Protein AF-A0A0F5JK93-F1 (afdb_monomer_lite)

Radius of gyration: 13.12 Å; chains: 1; bounding box: 21×19×35 Å

Structure (mmCIF, N/CA/C/O backbone):
data_AF-A0A0F5JK93-F1
#
_entry.id   AF-A0A0F5JK93-F1
#
loop_
_atom_site.group_PDB
_atom_site.id
_atom_site.type_symbol
_atom_site.label_atom_id
_atom_site.label_alt_id
_atom_site.label_comp_id
_atom_site.label_asym_id
_atom_site.label_entity_id
_atom_site.label_seq_id
_atom_site.pdbx_PDB_ins_code
_atom_site.Cartn_x
_atom_site.Cartn_y
_atom_site.Cartn_z
_atom_site.occupancy
_atom_site.B_iso_or_equiv
_atom_site.auth_seq_id
_atom_site.auth_comp_id
_atom_site.auth_asym_id
_atom_site.auth_atom_id
_atom_site.pdbx_PDB_model_num
ATOM 1 N N . MET A 1 1 ? 4.821 -7.401 -22.315 1.00 62.12 1 MET A N 1
ATOM 2 C CA . MET A 1 1 ? 4.342 -6.406 -21.328 1.00 62.12 1 MET A CA 1
ATOM 3 C C . MET A 1 1 ? 5.547 -5.601 -20.875 1.00 62.12 1 MET A C 1
ATOM 5 O O . MET A 1 1 ? 6.517 -6.211 -20.445 1.00 62.12 1 MET A O 1
ATOM 9 N N . THR A 1 2 ? 5.555 -4.285 -21.088 1.00 90.56 2 THR A N 1
ATOM 10 C CA . THR A 1 2 ? 6.705 -3.423 -20.755 1.00 90.56 2 THR A CA 1
ATOM 11 C C . THR A 1 2 ? 6.752 -3.142 -19.248 1.00 90.56 2 THR A C 1
ATOM 13 O O . THR A 1 2 ? 5.753 -3.320 -18.550 1.00 90.56 2 THR A O 1
ATOM 16 N N . GLY A 1 3 ? 7.900 -2.690 -18.727 1.00 89.00 3 GLY A N 1
ATOM 17 C CA . GLY A 1 3 ? 8.041 -2.329 -17.306 1.00 89.00 3 GLY A CA 1
ATOM 18 C C . GLY A 1 3 ? 7.046 -1.255 -16.845 1.00 89.00 3 GLY A C 1
ATOM 19 O O . GLY A 1 3 ? 6.575 -1.293 -15.713 1.00 89.00 3 GLY A O 1
ATOM 20 N N . LEU A 1 4 ? 6.637 -0.364 -17.754 1.00 93.00 4 LEU A N 1
ATOM 21 C CA . LEU A 1 4 ? 5.601 0.638 -17.503 1.00 93.00 4 LEU A CA 1
ATOM 22 C C . LEU A 1 4 ? 4.234 -0.002 -17.211 1.00 93.00 4 LEU A C 1
ATOM 24 O O . LEU A 1 4 ? 3.543 0.419 -16.289 1.00 93.00 4 LEU A O 1
ATOM 28 N N . THR A 1 5 ? 3.855 -1.054 -17.945 1.00 93.75 5 THR A N 1
ATOM 29 C CA . THR A 1 5 ? 2.604 -1.788 -17.692 1.00 93.75 5 THR A CA 1
ATOM 30 C C . THR A 1 5 ? 2.595 -2.387 -16.288 1.00 93.75 5 THR A C 1
ATOM 32 O O . THR A 1 5 ? 1.606 -2.258 -15.574 1.00 93.75 5 THR A O 1
ATOM 35 N N . TRP A 1 6 ? 3.707 -2.990 -15.861 1.00 93.69 6 TRP A N 1
ATOM 36 C CA . TRP A 1 6 ? 3.831 -3.554 -14.515 1.00 93.69 6 TRP A CA 1
ATOM 37 C C . TRP A 1 6 ? 3.771 -2.491 -13.421 1.00 93.69 6 TRP A C 1
ATOM 39 O O . TRP A 1 6 ? 3.125 -2.715 -12.401 1.00 93.69 6 TRP A O 1
ATOM 49 N N . PHE A 1 7 ? 4.373 -1.323 -13.650 1.00 94.69 7 PHE A N 1
ATOM 50 C CA . PHE A 1 7 ? 4.284 -0.195 -12.727 1.00 94.69 7 PHE A CA 1
ATOM 51 C C . PHE A 1 7 ? 2.830 0.239 -12.496 1.00 94.69 7 PHE A C 1
ATOM 53 O O . PHE A 1 7 ? 2.403 0.361 -11.349 1.00 94.69 7 PHE A O 1
ATOM 60 N N . PHE A 1 8 ? 2.045 0.393 -13.567 1.00 95.25 8 PHE A N 1
ATOM 61 C CA . PHE A 1 8 ? 0.625 0.734 -13.448 1.00 95.25 8 PHE A CA 1
ATOM 62 C C . PHE A 1 8 ? -0.188 -0.368 -12.766 1.00 95.25 8 PHE A C 1
ATOM 64 O O . PHE A 1 8 ? -1.018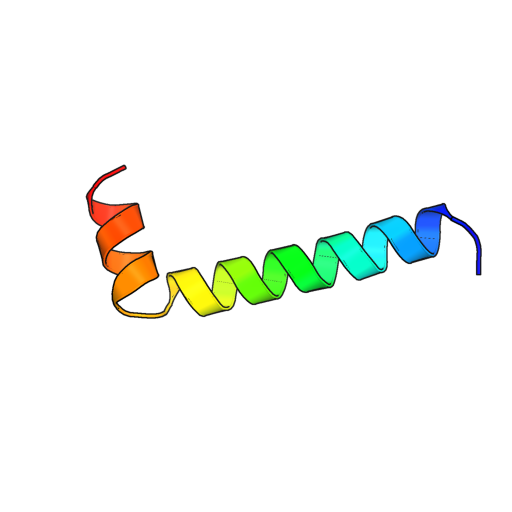 -0.064 -11.916 1.00 95.25 8 PHE A O 1
ATOM 71 N N . VAL A 1 9 ? 0.074 -1.641 -13.075 1.00 96.25 9 VAL A N 1
ATOM 72 C CA . VAL A 1 9 ? -0.612 -2.771 -12.428 1.00 96.25 9 VAL A CA 1
ATOM 73 C C . VAL A 1 9 ? -0.341 -2.788 -10.924 1.00 96.25 9 VAL A C 1
ATOM 75 O O . VAL A 1 9 ? -1.283 -2.834 -10.135 1.00 96.25 9 VAL A O 1
ATOM 78 N N . VAL A 1 10 ? 0.925 -2.696 -10.510 1.00 96.50 10 VAL A N 1
ATOM 79 C CA . VAL A 1 10 ? 1.295 -2.677 -9.087 1.00 96.50 10 VAL A CA 1
ATOM 80 C C . VAL A 1 10 ? 0.722 -1.437 -8.400 1.00 96.50 10 VAL A C 1
ATOM 82 O O . VAL A 1 10 ? 0.141 -1.556 -7.323 1.00 96.50 10 VAL A O 1
ATOM 85 N N . GLY A 1 11 ? 0.803 -0.269 -9.043 1.00 96.62 11 GLY A N 1
ATOM 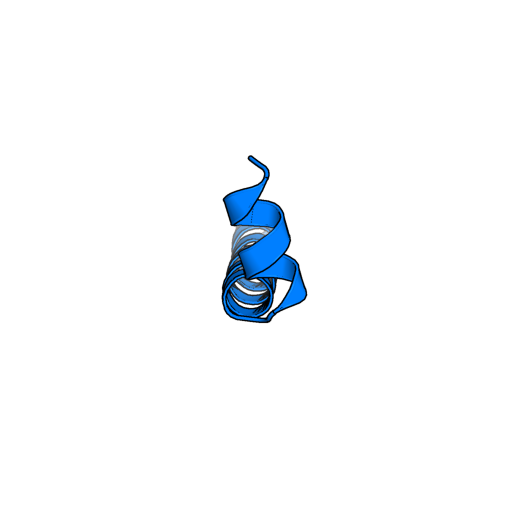86 C CA . GLY A 1 11 ? 0.212 0.968 -8.535 1.00 96.62 11 GLY A CA 1
ATOM 87 C C . GLY A 1 11 ? -1.297 0.850 -8.311 1.00 96.62 11 GLY A C 1
ATOM 88 O O . GLY A 1 11 ? -1.789 1.229 -7.249 1.00 96.62 11 GLY A O 1
ATOM 89 N N . CYS A 1 12 ? -2.029 0.255 -9.256 1.00 96.62 12 CYS A N 1
ATOM 90 C CA . CYS A 1 12 ? -3.462 -0.000 -9.113 1.00 96.62 12 CYS A CA 1
ATOM 91 C C . CYS A 1 12 ? -3.769 -0.964 -7.962 1.00 96.62 12 CYS A C 1
ATOM 93 O O . CYS A 1 12 ? -4.688 -0.699 -7.190 1.00 96.62 12 CYS A O 1
ATOM 95 N N . VAL A 1 13 ? -3.003 -2.048 -7.804 1.00 97.12 13 VAL A N 1
ATOM 96 C CA . VAL A 1 13 ? -3.203 -2.997 -6.694 1.00 97.12 13 VAL A CA 1
ATOM 97 C C . VAL A 1 13 ? -2.987 -2.309 -5.3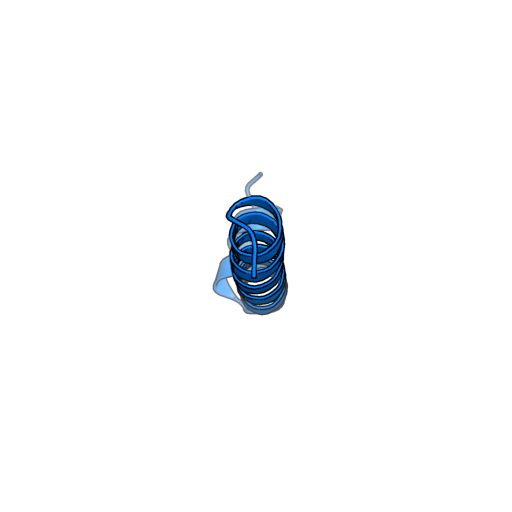46 1.00 97.12 13 VAL A C 1
ATOM 99 O O . VAL A 1 13 ? -3.815 -2.457 -4.448 1.00 97.12 13 VAL A O 1
ATOM 102 N N . VAL A 1 14 ? -1.923 -1.511 -5.215 1.00 96.62 14 VAL A N 1
ATOM 103 C CA . VAL A 1 14 ? -1.640 -0.754 -3.987 1.00 96.62 14 VAL A CA 1
ATOM 104 C C . VAL A 1 14 ? -2.742 0.267 -3.708 1.00 96.62 14 VAL A C 1
ATOM 106 O O . VAL A 1 14 ? -3.218 0.344 -2.578 1.00 96.62 14 VAL A O 1
ATOM 109 N N . ALA A 1 15 ? -3.200 1.004 -4.722 1.00 96.00 15 ALA A N 1
ATOM 110 C CA . ALA A 1 15 ? -4.264 1.992 -4.568 1.00 96.00 15 ALA A CA 1
ATOM 111 C C . ALA A 1 15 ? -5.587 1.353 -4.117 1.00 96.00 15 ALA A C 1
ATOM 113 O O . ALA A 1 15 ? -6.218 1.847 -3.186 1.00 96.00 15 ALA 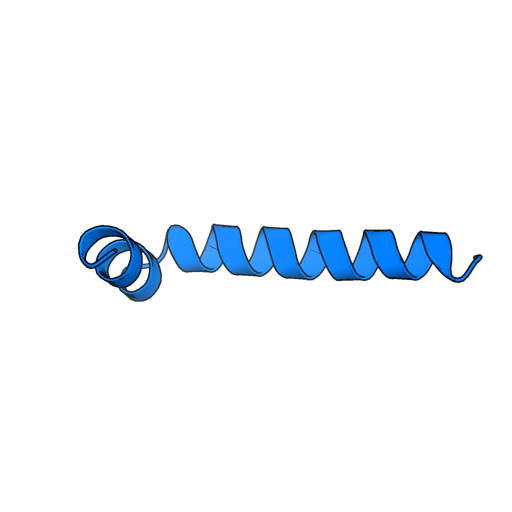A O 1
ATOM 114 N N . VAL A 1 16 ? -5.987 0.230 -4.723 1.00 96.25 16 VAL A N 1
ATOM 115 C CA . VAL A 1 16 ? -7.213 -0.491 -4.342 1.00 96.25 16 VAL A CA 1
ATOM 116 C C . VAL A 1 16 ? -7.093 -1.081 -2.938 1.00 96.25 16 VAL A C 1
ATOM 118 O O . VAL A 1 16 ? -8.039 -0.981 -2.160 1.00 96.25 16 VAL A O 1
ATOM 121 N N . ALA A 1 17 ? -5.937 -1.645 -2.579 1.00 94.88 17 ALA A N 1
ATOM 122 C CA . ALA A 1 17 ? -5.693 -2.163 -1.234 1.00 94.88 17 ALA A CA 1
ATOM 123 C C . ALA A 1 17 ? -5.743 -1.051 -0.177 1.00 94.88 17 ALA A C 1
ATOM 125 O O . ALA A 1 17 ? -6.365 -1.223 0.872 1.00 94.88 17 ALA A O 1
ATOM 126 N N . PHE A 1 18 ? -5.143 0.105 -0.471 1.00 93.62 18 PHE A N 1
ATOM 127 C CA . PHE A 1 18 ? -5.182 1.270 0.405 1.00 93.62 18 PHE A CA 1
ATOM 128 C C . PHE A 1 18 ? -6.605 1.814 0.555 1.00 93.62 18 PHE A C 1
ATOM 130 O O . PHE A 1 18 ? -7.040 2.091 1.669 1.00 93.62 18 PHE A O 1
ATOM 137 N N . LEU A 1 19 ? -7.362 1.893 -0.544 1.00 92.94 19 LEU A N 1
ATOM 138 C CA . LEU A 1 19 ? -8.757 2.325 -0.526 1.00 92.94 19 LEU A CA 1
ATOM 139 C C . LEU A 1 19 ? -9.620 1.365 0.302 1.00 92.94 19 LEU A C 1
ATOM 141 O O . LEU A 1 19 ? -10.348 1.798 1.191 1.00 92.94 19 LEU A O 1
ATOM 145 N N . ALA A 1 20 ? -9.499 0.057 0.062 1.00 93.75 20 ALA A N 1
ATOM 146 C CA . ALA A 1 20 ? -10.210 -0.966 0.821 1.00 93.75 20 ALA A CA 1
ATOM 147 C C . ALA A 1 20 ? -9.873 -0.885 2.316 1.00 93.75 20 ALA A C 1
ATOM 149 O O . ALA A 1 20 ? -10.777 -0.920 3.147 1.00 93.75 20 ALA A O 1
ATOM 150 N N . TRP A 1 21 ? -8.594 -0.702 2.661 1.00 93.94 21 TRP A N 1
ATOM 151 C CA . TRP A 1 21 ? -8.155 -0.491 4.038 1.00 93.94 21 TRP A CA 1
ATOM 152 C C . TRP A 1 21 ? -8.752 0.781 4.649 1.00 93.94 21 TRP A C 1
ATOM 154 O O . TRP A 1 21 ? -9.217 0.735 5.788 1.00 93.94 21 TRP A O 1
ATOM 164 N N . LEU A 1 22 ? -8.833 1.881 3.897 1.00 91.56 22 LEU A N 1
ATOM 165 C CA . LEU A 1 22 ? -9.430 3.138 4.356 1.00 91.56 22 LEU A CA 1
ATOM 166 C C . LEU A 1 22 ? -10.908 2.982 4.744 1.00 91.56 22 LEU A C 1
ATOM 168 O O . LEU A 1 22 ? -11.354 3.561 5.732 1.00 91.56 22 LEU A O 1
ATOM 172 N N . TYR A 1 23 ? -11.649 2.144 4.015 1.00 85.19 23 TYR A N 1
ATOM 173 C CA . TYR A 1 23 ? -13.038 1.806 4.340 1.00 85.19 23 TYR A CA 1
ATOM 174 C C . TYR A 1 23 ? -13.185 0.863 5.547 1.00 85.19 23 TYR A C 1
ATOM 176 O O . TYR A 1 23 ? -14.287 0.715 6.080 1.00 85.19 23 TYR A O 1
ATOM 184 N N . THR A 1 24 ? -12.105 0.239 6.026 1.00 89.75 24 THR A N 1
ATOM 185 C CA . THR A 1 24 ? -12.136 -0.558 7.262 1.00 89.75 24 THR A CA 1
ATOM 186 C C . THR A 1 24 ? -11.986 0.316 8.517 1.00 89.75 24 THR A C 1
ATOM 188 O O . THR A 1 24 ? -11.436 1.416 8.471 1.00 89.75 24 THR A O 1
ATOM 191 N N . LYS A 1 25 ? -12.437 -0.183 9.683 1.00 73.31 25 LYS A N 1
ATOM 192 C CA . LYS A 1 25 ? -12.284 0.498 10.991 1.00 73.31 25 LYS A CA 1
ATOM 193 C C . LYS A 1 25 ? -10.875 1.072 11.257 1.00 73.31 25 LYS A C 1
ATOM 195 O O . LYS A 1 25 ? -10.816 2.214 11.711 1.00 73.31 25 LYS A O 1
ATOM 200 N N . PRO A 1 26 ? -9.761 0.341 11.030 1.00 82.31 26 PRO A N 1
ATOM 201 C CA . PRO A 1 26 ? -8.425 0.885 11.276 1.00 82.31 26 PRO A CA 1
ATOM 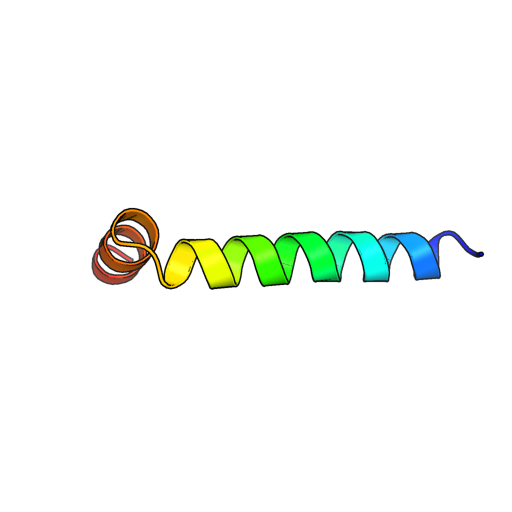202 C C . PRO A 1 26 ? -8.072 2.037 10.332 1.00 82.31 26 PRO A C 1
ATOM 204 O O . PRO A 1 26 ? -7.551 3.042 10.805 1.00 82.31 26 PRO A O 1
ATOM 207 N N . GLY A 1 27 ? -8.400 1.932 9.041 1.00 86.19 27 GLY A N 1
ATOM 208 C CA . GLY A 1 27 ? -8.141 2.999 8.074 1.00 86.19 27 GLY A CA 1
ATOM 209 C C . GLY A 1 27 ? -8.972 4.251 8.349 1.00 86.19 27 GLY A C 1
ATOM 210 O O . GLY A 1 27 ? -8.434 5.354 8.339 1.00 86.19 27 GLY A O 1
ATOM 211 N N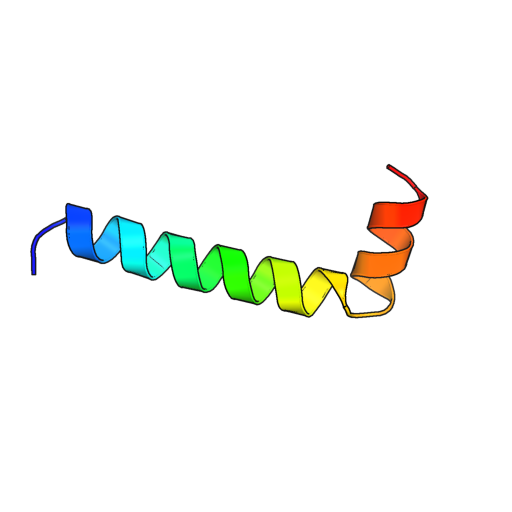 . LYS A 1 28 ? -10.251 4.091 8.715 1.00 84.19 28 LYS A N 1
ATOM 212 C CA . LYS A 1 28 ? -11.103 5.216 9.123 1.00 84.19 28 LYS A CA 1
ATOM 213 C C . LYS A 1 28 ? -10.544 5.943 10.350 1.00 84.19 28 LYS A C 1
ATOM 215 O O . LYS A 1 28 ? -10.432 7.161 10.326 1.00 84.19 28 LYS A O 1
ATOM 220 N N . LYS A 1 29 ? -10.138 5.201 11.389 1.00 88.69 29 LYS A N 1
ATOM 221 C CA . LYS A 1 29 ? -9.529 5.791 12.593 1.00 88.69 29 LYS A CA 1
ATOM 222 C C . LYS A 1 29 ? -8.206 6.486 12.272 1.00 88.69 29 LYS A C 1
ATOM 224 O O . LYS A 1 29 ? -7.915 7.528 12.844 1.00 88.69 29 LYS A O 1
ATOM 229 N N . TRP A 1 30 ? -7.398 5.905 11.389 1.00 87.38 30 TRP A N 1
ATOM 230 C CA . TRP A 1 30 ? -6.151 6.515 10.941 1.00 87.38 30 TRP A CA 1
ATOM 231 C C . TRP A 1 30 ? -6.404 7.839 10.204 1.00 87.38 30 TRP A C 1
ATOM 233 O O . TRP A 1 30 ? -5.753 8.824 10.526 1.00 87.38 30 TRP A O 1
ATOM 243 N N . LEU A 1 31 ? -7.405 7.892 9.314 1.00 86.31 31 LEU A N 1
ATOM 244 C CA . LEU A 1 31 ? -7.829 9.119 8.625 1.00 86.31 31 LEU A CA 1
ATOM 245 C C . LEU A 1 31 ? -8.375 10.184 9.592 1.00 86.31 31 LEU A C 1
ATOM 247 O O . LEU A 1 31 ? -8.109 11.360 9.414 1.00 86.31 31 LEU A O 1
ATOM 251 N N . GLU A 1 32 ? -9.128 9.787 10.619 1.00 87.06 32 GLU A N 1
ATOM 252 C CA . GLU A 1 32 ? -9.640 10.711 11.646 1.00 87.06 32 GLU A CA 1
ATOM 253 C C . GLU A 1 32 ? -8.531 11.311 12.536 1.00 87.06 32 GLU A C 1
ATOM 255 O O . GLU A 1 32 ? -8.780 12.299 13.220 1.00 87.06 32 GLU A O 1
ATOM 260 N N . ASN A 1 33 ? -7.334 10.709 12.564 1.00 85.94 33 ASN A N 1
ATOM 261 C CA . ASN A 1 33 ? -6.171 11.192 13.324 1.00 85.94 33 ASN A CA 1
ATOM 262 C C . ASN A 1 33 ? -5.121 11.908 12.453 1.00 85.94 33 ASN A C 1
ATOM 264 O O . ASN A 1 33 ? -4.073 12.293 12.976 1.00 85.94 33 ASN A O 1
ATOM 268 N N . LEU A 1 34 ? -5.374 12.030 11.149 1.00 80.81 34 LEU A N 1
ATOM 269 C CA . LEU A 1 34 ? -4.572 12.805 10.201 1.00 80.81 34 LEU A CA 1
ATOM 270 C C . LEU A 1 34 ? -4.987 14.278 10.230 1.00 80.81 34 LEU A C 1
ATOM 272 O O . LEU A 1 34 ? -4.072 15.123 10.134 1.00 80.81 34 LEU A O 1
#

pLDDT: mean 90.05, std 7.32, range [62.12, 97.12]

Secondary structure (DSSP, 8-state):
--HHHHHHHHHHHHHHHHHHHHHSHHHHHHHHT-

Sequence (34 aa):
MTGLTWFFVVGCVVAVAFLAWLYTKPGKKWLENL

Foldseek 3Di:
DDPVVVVVVVVVVVVVVLVVVCPDPVNVVVVVVD

Organism: NCBI:txid927665